Protein AF-A0A261BCY6-F1 (afdb_monomer_lite)

Radius of gyration: 17.88 Å; chains: 1; bounding box: 41×30×46 Å

Foldseek 3Di:
DEEFDEADDVVRDPVRGCLVVLQVCVVVVHADAYEYQYPVCPVVCPVRGPHYHNDDDDPVVVVVVCVVVVDPDYDDDDPVVVVCCVPPVSVVVVCVVVVDDDPDDDDDD

InterPro domains:
  IPR016185 Pre-ATP-grasp domain superfamily [SSF52440] (1-88)
  IPR058047 Carbamoyl phosphate synthase, preATP-grasp domain [PF25596] (1-79)

Structure (mmCIF, N/CA/C/O backbone):
data_AF-A0A261BCY6-F1
#
_entry.id   AF-A0A261BCY6-F1
#
loop_
_atom_site.group_PDB
_atom_site.id
_atom_site.type_symbol
_atom_site.label_atom_id
_atom_site.label_alt_id
_atom_site.label_comp_id
_atom_site.label_asym_id
_atom_site.label_entity_id
_atom_site.label_seq_id
_atom_site.pdbx_PDB_ins_code
_atom_site.Cartn_x
_atom_site.Cartn_y
_atom_site.Cartn_z
_atom_site.occupancy
_atom_site.B_iso_or_equiv
_atom_site.auth_seq_id
_atom_site.auth_comp_id
_atom_site.auth_asym_id
_atom_site.auth_atom_id
_atom_site.pdbx_PDB_model_num
ATOM 1 N N . MET A 1 1 ? -3.931 -6.669 6.368 1.00 94.81 1 MET A N 1
ATOM 2 C CA . MET A 1 1 ? -3.881 -5.192 6.465 1.00 94.81 1 MET A CA 1
ATOM 3 C C . MET A 1 1 ? -3.931 -4.589 5.069 1.00 94.81 1 MET A C 1
ATOM 5 O O . MET A 1 1 ? -3.271 -5.116 4.180 1.00 94.81 1 MET A O 1
ATOM 9 N N . VAL A 1 2 ? -4.707 -3.527 4.871 1.00 94.69 2 VAL A N 1
ATOM 10 C CA . VAL A 1 2 ? -4.884 -2.809 3.601 1.00 94.69 2 VAL A CA 1
ATOM 11 C C . VAL A 1 2 ? -4.509 -1.343 3.822 1.00 94.69 2 VAL A C 1
ATOM 13 O O . VAL A 1 2 ? -5.003 -0.699 4.746 1.00 94.69 2 VAL A O 1
ATOM 16 N N . LEU A 1 3 ? -3.617 -0.816 2.985 1.00 93.50 3 LEU A N 1
ATOM 17 C CA . LEU A 1 3 ? -3.266 0.604 2.973 1.00 93.50 3 LEU A CA 1
ATOM 18 C C . LEU A 1 3 ? -4.085 1.285 1.880 1.00 93.50 3 LEU A C 1
ATOM 20 O O . LEU A 1 3 ? -4.030 0.854 0.729 1.00 93.50 3 LEU A O 1
ATOM 24 N N . ARG A 1 4 ? -4.850 2.322 2.225 1.00 90.50 4 ARG A N 1
ATOM 25 C CA . ARG A 1 4 ? -5.679 3.036 1.246 1.00 90.50 4 ARG A CA 1
ATOM 26 C C . ARG A 1 4 ? -4.931 4.177 0.577 1.00 90.50 4 ARG A C 1
ATOM 28 O O . ARG A 1 4 ? -3.874 4.609 1.034 1.00 90.50 4 ARG A O 1
ATOM 35 N N . SER A 1 5 ? -5.497 4.680 -0.515 1.00 84.94 5 SER A N 1
ATOM 36 C CA . SER A 1 5 ? -5.058 5.940 -1.098 1.00 84.94 5 SER A CA 1
ATOM 37 C C . SER A 1 5 ? -5.165 7.062 -0.067 1.00 84.94 5 SER A C 1
ATOM 39 O O . SER A 1 5 ? -6.113 7.133 0.718 1.00 84.94 5 SER A O 1
ATOM 41 N N . GLY A 1 6 ? -4.162 7.937 -0.054 1.00 86.00 6 GLY A N 1
ATOM 42 C CA . GLY A 1 6 ? -4.211 9.145 0.758 1.00 86.00 6 GLY A CA 1
ATOM 43 C C . GLY A 1 6 ? -5.170 10.189 0.184 1.00 86.00 6 GLY A C 1
ATOM 44 O O . GLY A 1 6 ? -6.059 9.883 -0.604 1.00 86.00 6 GLY A O 1
ATOM 45 N N . VAL A 1 7 ? -4.966 11.450 0.565 1.00 88.00 7 VAL A N 1
ATOM 46 C CA . VAL A 1 7 ? -5.757 12.584 0.055 1.00 88.00 7 VAL A CA 1
ATOM 47 C C . VAL A 1 7 ? -5.706 12.654 -1.474 1.00 88.00 7 VAL A C 1
ATOM 49 O O . VAL A 1 7 ? -4.621 12.538 -2.061 1.00 88.00 7 VAL A O 1
ATOM 52 N N . TYR A 1 8 ? -6.864 12.896 -2.090 1.00 90.56 8 TYR A N 1
ATOM 53 C CA . TYR A 1 8 ? -7.011 12.988 -3.538 1.00 90.56 8 TYR A CA 1
ATOM 54 C C . TYR A 1 8 ? -6.186 14.121 -4.151 1.00 90.56 8 TYR A C 1
ATOM 56 O O . TYR A 1 8 ? -6.041 15.206 -3.584 1.00 90.56 8 TYR A O 1
ATOM 64 N N . ARG A 1 9 ? -5.634 13.856 -5.338 1.00 91.69 9 ARG A N 1
ATOM 65 C CA . ARG A 1 9 ? -4.848 14.795 -6.150 1.00 91.69 9 ARG A CA 1
ATOM 66 C C . ARG A 1 9 ? -5.077 14.516 -7.633 1.00 91.69 9 ARG A C 1
ATOM 68 O O . ARG A 1 9 ? -5.569 13.458 -8.009 1.00 91.69 9 ARG A O 1
ATOM 75 N N . ILE A 1 10 ? -4.682 15.443 -8.503 1.00 93.06 10 ILE A N 1
ATOM 76 C CA . ILE A 1 10 ? -4.698 15.194 -9.953 1.00 93.06 10 ILE A CA 1
ATOM 77 C C . ILE A 1 10 ? -3.845 13.950 -10.251 1.00 93.06 10 ILE A C 1
ATOM 79 O O . ILE A 1 10 ? -2.671 13.904 -9.886 1.00 93.06 10 ILE A O 1
ATOM 83 N N . GLY A 1 11 ? -4.452 12.947 -10.892 1.00 91.88 11 GLY A N 1
ATOM 84 C CA . GLY A 1 11 ? -3.835 11.641 -11.155 1.00 91.88 11 GLY A CA 1
ATOM 85 C C . GLY A 1 11 ? -3.977 10.606 -10.029 1.00 91.88 11 GLY A C 1
ATOM 86 O O . GLY A 1 11 ? -3.442 9.510 -10.167 1.00 91.88 11 GLY A O 1
ATOM 87 N N . SER A 1 12 ? -4.669 10.932 -8.931 1.00 90.56 12 SER A N 1
ATOM 88 C CA . SER A 1 12 ? -5.044 9.989 -7.873 1.00 90.56 12 SER A CA 1
ATOM 89 C C . SER A 1 12 ? -6.348 10.402 -7.184 1.00 90.56 12 SER A C 1
ATOM 91 O O . SER A 1 12 ? -6.343 11.260 -6.299 1.00 90.56 12 SER A O 1
ATOM 93 N N . SER A 1 13 ? -7.469 9.805 -7.591 1.00 90.31 13 SER A N 1
ATOM 94 C CA . SER A 1 13 ? -8.801 10.090 -7.042 1.00 90.31 13 SER A CA 1
ATOM 95 C C . SER A 1 13 ? -9.552 8.801 -6.657 1.00 90.31 13 SER A C 1
ATOM 97 O O . SER A 1 13 ? -8.935 7.822 -6.228 1.00 90.31 13 SER A O 1
ATOM 99 N N . VAL A 1 14 ? -10.882 8.819 -6.764 1.00 87.12 14 VAL A N 1
ATOM 100 C CA . VAL A 1 14 ? -11.827 7.770 -6.343 1.00 87.12 14 VAL A CA 1
ATOM 101 C C . VAL A 1 14 ? -11.558 6.401 -6.972 1.00 87.12 14 VAL A C 1
ATOM 103 O O . VAL A 1 14 ? -11.943 5.372 -6.426 1.00 87.12 14 VAL A O 1
ATOM 106 N N . GLU A 1 15 ? -10.866 6.352 -8.110 1.00 88.75 15 GLU A N 1
ATOM 107 C CA . GLU A 1 15 ? -10.468 5.108 -8.767 1.00 88.75 15 GLU A CA 1
ATOM 108 C C . GLU A 1 15 ? -9.533 4.241 -7.909 1.0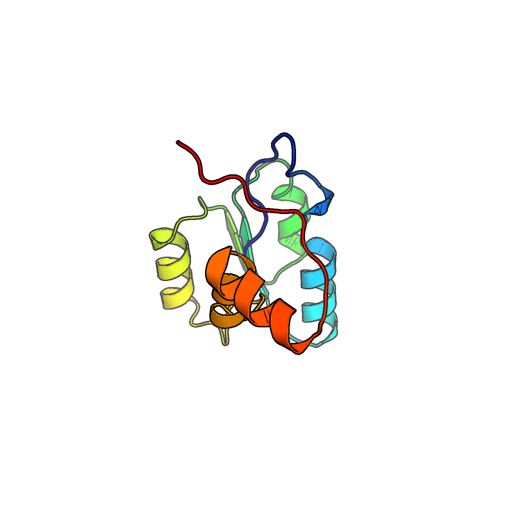0 88.75 15 GLU A C 1
ATOM 110 O O . GLU A 1 15 ? -9.475 3.026 -8.109 1.00 88.75 15 GLU A O 1
ATOM 115 N N . PHE A 1 16 ? -8.838 4.845 -6.938 1.00 86.94 16 PHE A N 1
ATOM 116 C CA . PHE A 1 16 ? -7.937 4.156 -6.015 1.00 86.94 16 PHE A CA 1
ATOM 117 C C . PHE A 1 16 ? -8.592 3.768 -4.686 1.00 86.94 16 PHE A C 1
ATOM 119 O O . PHE A 1 16 ? -7.926 3.181 -3.829 1.00 86.94 16 PHE A O 1
ATOM 126 N N . ASP A 1 17 ? -9.888 4.033 -4.506 1.00 83.50 17 ASP A N 1
ATOM 127 C CA . ASP A 1 17 ? -10.583 3.607 -3.299 1.00 83.50 17 ASP A CA 1
ATOM 128 C C . ASP A 1 17 ? -10.727 2.083 -3.241 1.00 83.50 17 ASP A C 1
ATOM 130 O O . ASP A 1 17 ? -11.326 1.425 -4.096 1.00 83.50 17 ASP A O 1
ATOM 134 N N . CYS A 1 18 ? -10.186 1.498 -2.173 1.00 82.25 18 CYS A N 1
ATOM 135 C CA . CYS A 1 18 ? -10.084 0.050 -2.005 1.00 82.25 18 CYS A CA 1
ATOM 136 C C . CYS A 1 18 ? -11.350 -0.606 -1.427 1.00 82.25 18 CYS A C 1
ATOM 138 O O . CYS A 1 18 ? -11.284 -1.743 -0.967 1.00 82.25 18 CYS A O 1
ATOM 140 N N . VAL A 1 19 ? -12.505 0.065 -1.470 1.00 85.69 19 VAL A N 1
ATOM 141 C CA . VAL A 1 19 ? -13.776 -0.428 -0.905 1.00 85.69 19 VAL A CA 1
ATOM 142 C C . VAL A 1 19 ? -14.119 -1.841 -1.391 1.00 85.69 19 VAL A C 1
ATOM 144 O O . VAL A 1 19 ? -14.464 -2.713 -0.597 1.00 85.69 19 VAL A O 1
ATOM 147 N N . ARG A 1 20 ? -13.982 -2.096 -2.698 1.00 89.19 20 ARG A N 1
ATOM 148 C CA . ARG A 1 20 ? -14.255 -3.422 -3.279 1.00 89.19 20 ARG A CA 1
ATOM 149 C C . ARG A 1 20 ? -13.294 -4.497 -2.774 1.00 89.19 20 ARG A C 1
ATOM 151 O O . ARG A 1 20 ? -13.725 -5.612 -2.532 1.00 89.19 20 ARG A O 1
ATOM 158 N N . CYS A 1 21 ? -12.021 -4.153 -2.589 1.00 91.19 21 CYS A N 1
ATOM 159 C CA . CYS A 1 21 ? -11.016 -5.078 -2.067 1.00 91.19 21 CYS A CA 1
ATOM 160 C C . CYS A 1 21 ? -11.354 -5.509 -0.635 1.00 91.19 21 CYS A C 1
ATOM 162 O O . CYS A 1 21 ? -11.325 -6.695 -0.329 1.00 91.19 21 CYS A O 1
ATOM 164 N N . ILE A 1 22 ? -11.733 -4.555 0.220 1.00 91.88 22 ILE A N 1
ATOM 165 C CA . ILE A 1 22 ? -12.091 -4.834 1.616 1.00 91.88 22 ILE A CA 1
ATOM 166 C C . ILE A 1 22 ? -13.321 -5.750 1.687 1.00 91.88 22 ILE A C 1
ATOM 168 O O . ILE A 1 22 ? -13.282 -6.753 2.390 1.00 91.88 22 ILE A O 1
ATOM 172 N N . ARG A 1 23 ? -14.364 -5.463 0.895 1.00 91.62 23 ARG A N 1
ATOM 173 C CA . ARG A 1 23 ? -15.564 -6.314 0.814 1.00 91.62 23 ARG A CA 1
ATOM 174 C C . ARG A 1 23 ? -15.263 -7.735 0.344 1.00 91.62 23 ARG A C 1
ATOM 176 O O . ARG A 1 23 ? -15.851 -8.676 0.856 1.00 91.62 23 ARG A O 1
ATOM 183 N N . GLU A 1 24 ? -14.361 -7.891 -0.619 1.00 94.56 24 GLU A N 1
ATOM 184 C CA . GLU A 1 24 ? -13.991 -9.217 -1.119 1.00 94.56 24 GLU A CA 1
ATOM 185 C C . GLU A 1 24 ? -13.196 -10.011 -0.075 1.00 94.56 24 GLU A C 1
ATOM 187 O O . GLU A 1 24 ? -13.411 -11.205 0.109 1.00 94.56 24 GLU A O 1
ATOM 192 N N . LEU A 1 25 ? -12.299 -9.343 0.657 1.00 94.19 25 LEU A N 1
ATOM 193 C CA . LEU A 1 25 ? -11.574 -9.958 1.768 1.00 94.19 25 LEU A CA 1
ATOM 194 C C . LEU A 1 25 ? -12.537 -10.432 2.864 1.00 94.19 25 LEU A C 1
ATOM 196 O O . LEU A 1 25 ? -12.409 -11.569 3.318 1.00 94.19 25 LEU A O 1
ATOM 200 N N . ASP A 1 26 ? -13.517 -9.604 3.223 1.00 93.00 26 ASP A N 1
ATOM 201 C CA . ASP A 1 26 ? -14.571 -9.955 4.179 1.00 93.00 26 ASP A CA 1
ATOM 202 C C . ASP A 1 26 ? -15.419 -11.145 3.692 1.00 93.00 26 ASP A C 1
ATOM 204 O O . ASP A 1 26 ? -15.589 -12.129 4.411 1.00 93.00 26 ASP A O 1
ATOM 208 N N . ALA A 1 27 ? -15.838 -11.146 2.420 1.00 95.00 27 ALA A 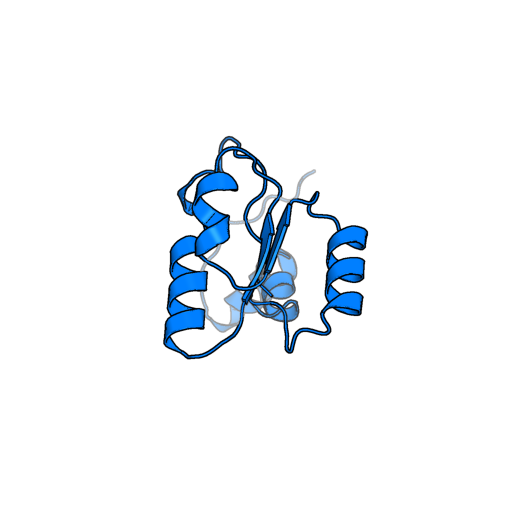N 1
ATOM 209 C CA . ALA A 1 27 ? -16.577 -12.259 1.812 1.00 95.00 27 ALA A CA 1
ATOM 210 C C . ALA A 1 27 ? -15.798 -13.592 1.824 1.00 95.00 27 ALA A C 1
ATOM 212 O O . ALA A 1 27 ? -16.396 -14.670 1.861 1.00 95.00 27 ALA A O 1
ATOM 213 N N . HIS A 1 28 ? -14.464 -13.532 1.828 1.00 95.75 28 HIS A N 1
ATOM 214 C CA . HIS A 1 28 ? -13.579 -14.689 1.977 1.00 95.75 28 HIS A CA 1
ATOM 215 C C . HIS A 1 28 ? -13.205 -15.011 3.437 1.00 95.75 28 HIS A C 1
ATOM 217 O O . HIS A 1 28 ? -12.383 -15.899 3.675 1.00 95.75 28 HIS A O 1
ATOM 223 N N . GLY A 1 29 ? -13.808 -14.330 4.416 1.00 94.94 29 GLY A N 1
ATOM 224 C CA . GLY A 1 29 ? -13.609 -14.569 5.846 1.00 94.94 29 GLY A CA 1
ATOM 225 C C . GLY A 1 29 ? -12.305 -13.995 6.405 1.00 94.94 29 GLY A C 1
ATOM 226 O O . GLY A 1 29 ? -11.830 -14.454 7.447 1.00 94.94 29 GLY A O 1
ATOM 227 N N . TYR A 1 30 ? -11.688 -13.027 5.722 1.00 95.25 30 TYR A N 1
ATOM 228 C CA . TYR A 1 30 ? -10.507 -12.338 6.229 1.00 95.25 30 TYR A CA 1
ATOM 229 C C . TYR A 1 30 ? -10.898 -11.119 7.049 1.00 95.25 30 TYR A C 1
ATOM 231 O O . TYR A 1 30 ? -11.506 -10.187 6.532 1.00 95.25 30 TYR A O 1
ATOM 239 N N . SER A 1 31 ? -10.410 -11.064 8.288 1.00 93.88 31 SER A N 1
ATOM 240 C CA . SER A 1 31 ? -10.461 -9.826 9.056 1.00 93.88 31 SER A CA 1
ATOM 241 C C . SER A 1 31 ? -9.508 -8.775 8.474 1.00 93.88 31 SER A C 1
ATOM 243 O O . SER A 1 31 ? -8.346 -9.060 8.140 1.00 93.88 31 SER A O 1
ATOM 245 N N . THR A 1 32 ? -9.998 -7.546 8.339 1.00 94.38 32 THR A N 1
ATOM 246 C CA . THR A 1 32 ? -9.306 -6.444 7.677 1.00 94.38 32 THR A CA 1
ATOM 247 C C . THR A 1 32 ? -8.943 -5.322 8.649 1.00 94.38 32 THR A C 1
ATOM 249 O O . THR A 1 32 ? -9.748 -4.817 9.424 1.00 94.38 32 THR A O 1
ATOM 252 N N . ILE A 1 33 ? -7.681 -4.898 8.560 1.00 95.31 33 ILE A N 1
ATOM 253 C CA . ILE A 1 33 ? -7.158 -3.695 9.214 1.00 95.31 33 ILE A CA 1
ATOM 254 C C . ILE A 1 33 ? -6.875 -2.688 8.111 1.00 95.31 33 ILE A C 1
ATOM 256 O O . ILE A 1 33 ? -6.057 -2.982 7.231 1.00 95.31 33 ILE A O 1
ATOM 260 N N . THR A 1 34 ? -7.520 -1.530 8.162 1.00 93.75 34 THR A N 1
ATOM 261 C CA . THR A 1 34 ? -7.422 -0.481 7.147 1.00 93.75 34 THR A CA 1
ATOM 262 C C . THR A 1 34 ? -6.720 0.746 7.714 1.00 93.75 34 THR A C 1
ATOM 264 O O . THR A 1 34 ? -7.092 1.242 8.773 1.00 93.75 34 THR A O 1
ATOM 267 N N . VAL A 1 35 ? -5.724 1.265 6.991 1.00 93.31 35 VAL A N 1
ATOM 268 C CA . VAL A 1 35 ? -5.077 2.551 7.303 1.00 93.31 35 VAL A CA 1
ATOM 269 C C . VAL A 1 35 ? -5.440 3.562 6.220 1.00 93.31 35 VAL A C 1
ATOM 271 O O . VAL A 1 35 ? -5.185 3.317 5.036 1.00 93.31 35 VAL A O 1
ATOM 274 N N . ILE A 1 36 ? -6.028 4.691 6.614 1.00 91.50 36 ILE A N 1
ATOM 275 C CA . ILE A 1 36 ? -6.505 5.740 5.705 1.00 91.50 36 ILE A CA 1
ATOM 276 C C . ILE A 1 36 ? -6.191 7.127 6.274 1.00 91.50 36 ILE A C 1
ATOM 278 O O . ILE A 1 36 ? -6.213 7.326 7.482 1.00 91.50 36 ILE A O 1
ATOM 282 N N . CYS A 1 37 ? -5.893 8.098 5.407 1.00 90.62 37 CYS A N 1
ATOM 283 C CA . CYS A 1 37 ? -5.636 9.485 5.818 1.00 90.62 37 CYS A CA 1
ATOM 284 C C . CYS A 1 37 ? -6.490 10.526 5.081 1.00 90.62 37 CYS A C 1
ATOM 286 O O . CYS A 1 37 ? -6.240 11.723 5.214 1.00 90.62 37 CYS A O 1
ATOM 288 N N . ASN A 1 38 ? -7.467 10.085 4.283 1.00 88.94 38 ASN A N 1
ATOM 289 C CA . ASN A 1 38 ? -8.376 10.968 3.565 1.00 88.94 38 ASN A CA 1
ATOM 290 C C . ASN A 1 38 ? -9.681 11.165 4.367 1.00 88.94 38 ASN A C 1
ATOM 292 O O . ASN A 1 38 ? -10.466 10.222 4.477 1.00 88.94 38 ASN A O 1
ATOM 296 N N . PRO A 1 39 ? -9.937 12.360 4.932 1.00 84.44 39 PRO A N 1
ATOM 297 C CA . PRO A 1 39 ? -11.160 12.618 5.690 1.00 84.44 39 PRO A CA 1
ATOM 298 C C . PRO A 1 39 ? -12.426 12.589 4.824 1.00 84.44 39 PRO A C 1
ATOM 300 O O . PRO A 1 39 ? -13.512 12.418 5.360 1.00 84.44 39 PRO A O 1
ATOM 303 N N . GLU A 1 40 ? -12.323 12.737 3.500 1.00 81.31 40 GLU A N 1
ATOM 304 C CA . GLU A 1 40 ? -13.498 12.720 2.616 1.00 81.31 40 GLU A CA 1
ATOM 305 C C . GLU A 1 40 ? -14.129 11.325 2.491 1.00 81.31 40 GLU A C 1
ATOM 307 O O . GLU A 1 40 ? -15.314 11.210 2.196 1.00 81.31 40 GLU A O 1
ATOM 312 N N . THR A 1 41 ? -13.350 10.269 2.743 1.00 75.88 41 THR A N 1
ATOM 313 C CA . THR A 1 41 ? -13.777 8.864 2.614 1.00 75.88 41 THR A CA 1
ATOM 314 C C . THR A 1 41 ? -13.838 8.115 3.936 1.00 75.88 41 THR A C 1
ATOM 316 O O . THR A 1 41 ? -14.568 7.131 4.037 1.00 75.88 41 THR A O 1
ATOM 319 N N . VAL A 1 42 ? -13.149 8.600 4.977 1.00 70.31 42 VAL A N 1
ATOM 320 C CA . VAL A 1 42 ? -13.080 7.913 6.277 1.00 70.31 42 VAL A CA 1
ATOM 321 C C . VAL A 1 42 ? -14.461 7.628 6.875 1.00 70.31 42 VAL A C 1
ATOM 323 O O . VAL A 1 42 ? -14.683 6.562 7.441 1.00 70.31 42 VAL A O 1
ATOM 326 N N . PHE A 1 43 ? -15.415 8.548 6.716 1.00 61.91 43 PHE A N 1
ATOM 327 C CA . PHE A 1 43 ? -16.733 8.440 7.343 1.00 61.91 43 PHE A CA 1
ATOM 328 C C . PHE A 1 43 ? -17.583 7.300 6.777 1.00 61.91 43 PHE A C 1
ATOM 330 O O . PHE A 1 43 ? -18.407 6.751 7.498 1.00 61.91 43 PHE A O 1
ATOM 337 N N . THR A 1 44 ? -17.368 6.913 5.519 1.00 62.75 44 THR A N 1
ATOM 338 C CA . THR A 1 44 ? -18.061 5.772 4.901 1.00 62.75 44 THR A CA 1
ATOM 339 C C . THR A 1 44 ? -17.375 4.434 5.163 1.00 62.75 44 THR A C 1
ATOM 341 O O . THR A 1 44 ? -17.922 3.393 4.813 1.00 62.75 44 THR A O 1
ATOM 344 N N . ASP A 1 45 ? -16.181 4.450 5.760 1.00 70.75 45 ASP A N 1
ATOM 345 C CA . ASP A 1 45 ? -15.320 3.273 5.873 1.00 70.75 45 ASP A CA 1
ATOM 346 C C . ASP A 1 45 ? -15.339 2.611 7.256 1.00 70.75 45 ASP A C 1
ATOM 348 O O . ASP A 1 45 ? -14.875 1.478 7.377 1.00 70.75 45 ASP A O 1
ATOM 352 N N . TYR A 1 46 ? -15.880 3.269 8.288 1.00 74.38 46 TYR A N 1
ATOM 353 C CA . TYR A 1 46 ? -15.934 2.707 9.645 1.00 74.38 46 TYR A CA 1
ATOM 354 C C . TYR A 1 46 ? -16.689 1.375 9.712 1.00 74.38 46 TYR A C 1
ATOM 356 O O . TYR A 1 46 ? -16.243 0.468 10.404 1.00 74.38 46 TYR A O 1
ATOM 364 N N . ASP A 1 47 ? -17.772 1.236 8.947 1.00 82.50 47 ASP A N 1
ATOM 365 C CA . ASP A 1 47 ? -18.589 0.015 8.926 1.00 82.50 47 ASP A CA 1
ATOM 366 C C . ASP A 1 47 ? -18.053 -1.051 7.954 1.00 82.50 47 ASP A C 1
ATOM 368 O O . ASP A 1 47 ? -18.656 -2.108 7.786 1.00 82.50 47 ASP A O 1
ATOM 372 N N . MET A 1 48 ? -16.947 -0.768 7.259 1.00 82.81 48 MET A N 1
ATOM 373 C CA . MET A 1 48 ? -16.481 -1.578 6.130 1.00 82.81 48 MET A CA 1
ATOM 374 C C . MET A 1 48 ? -15.321 -2.502 6.492 1.00 82.81 48 MET A C 1
ATOM 376 O O . MET A 1 48 ? -15.056 -3.441 5.749 1.00 82.81 48 MET A O 1
ATOM 380 N N . CYS A 1 49 ? -14.608 -2.239 7.586 1.00 88.12 49 CYS A N 1
ATOM 381 C CA . CYS A 1 49 ? -13.482 -3.052 8.044 1.00 88.12 49 CYS A CA 1
ATOM 382 C C . CYS A 1 49 ? -13.520 -3.246 9.559 1.00 88.12 49 CYS A C 1
ATOM 384 O O . CYS A 1 49 ? -14.011 -2.381 10.277 1.00 88.12 49 CYS A O 1
ATOM 386 N N . ASP A 1 50 ? -12.920 -4.329 10.056 1.00 92.25 50 ASP A N 1
ATOM 387 C CA . ASP A 1 50 ? -12.922 -4.634 11.494 1.00 92.25 50 ASP A CA 1
ATOM 388 C C . ASP A 1 50 ? -12.150 -3.604 12.320 1.00 92.25 50 ASP A C 1
ATOM 390 O O . ASP A 1 50 ? -12.473 -3.338 13.478 1.00 92.25 50 ASP A O 1
ATOM 394 N N . ARG A 1 51 ? -11.075 -3.056 11.742 1.00 93.19 51 ARG A N 1
ATOM 395 C CA . ARG A 1 51 ? -10.216 -2.067 12.397 1.00 93.19 51 ARG A CA 1
ATOM 396 C C . ARG A 1 51 ? -9.825 -0.974 11.424 1.00 93.19 51 ARG A C 1
ATOM 398 O O . ARG A 1 51 ? -9.234 -1.252 10.380 1.00 93.19 51 ARG A O 1
ATOM 405 N N . LEU A 1 52 ? -10.080 0.273 11.808 1.00 93.12 52 LEU A N 1
ATOM 406 C CA . LEU A 1 52 ? -9.741 1.455 11.023 1.00 93.12 52 LEU A CA 1
ATOM 407 C C . LEU A 1 52 ? -8.772 2.354 11.795 1.00 93.12 52 LEU A C 1
ATOM 409 O O . LEU A 1 52 ? -9.068 2.803 12.899 1.00 93.12 52 LEU A O 1
ATOM 413 N N . TYR A 1 53 ? -7.630 2.655 11.179 1.00 93.94 53 TYR A N 1
ATOM 414 C CA . TYR A 1 53 ? -6.658 3.634 11.659 1.00 93.94 53 TYR A CA 1
ATOM 415 C C . TYR A 1 53 ? -6.705 4.872 10.768 1.00 93.94 53 TYR A C 1
ATOM 417 O O . TYR A 1 53 ? -6.287 4.828 9.606 1.00 93.94 53 TYR A O 1
ATOM 425 N N . PHE A 1 54 ? -7.204 5.978 11.322 1.00 93.38 54 PHE A N 1
ATOM 426 C CA . PHE A 1 54 ? -7.209 7.271 10.645 1.00 93.38 54 PHE A CA 1
ATOM 427 C C . PHE A 1 54 ? -5.913 8.031 10.933 1.00 93.38 54 PHE A C 1
ATOM 429 O O . PHE A 1 54 ? -5.844 8.871 11.825 1.00 93.38 54 PHE A O 1
ATOM 436 N N . GLU A 1 55 ? -4.860 7.689 10.198 1.00 91.81 55 GLU A N 1
ATOM 437 C CA . GLU A 1 55 ? -3.496 8.135 10.471 1.00 91.81 55 GLU A CA 1
ATOM 438 C C . GLU A 1 55 ? -2.741 8.445 9.179 1.00 91.81 55 GLU A C 1
ATOM 440 O O . GLU A 1 55 ? -2.991 7.858 8.124 1.00 91.81 55 GLU A O 1
ATOM 445 N N . LYS A 1 56 ? -1.748 9.341 9.246 1.00 89.75 56 LYS A N 1
ATOM 446 C CA . LYS A 1 56 ? -0.907 9.659 8.082 1.00 89.75 56 LYS A CA 1
ATOM 447 C C . LYS A 1 56 ? -0.152 8.414 7.610 1.00 89.75 56 LYS A C 1
ATOM 449 O O . LYS A 1 56 ? 0.657 7.855 8.345 1.00 89.75 56 LYS A O 1
ATOM 454 N N . ILE A 1 57 ? -0.311 8.062 6.335 1.00 91.44 57 ILE A N 1
ATOM 455 C CA . ILE A 1 57 ? 0.437 6.962 5.717 1.00 91.44 57 ILE A CA 1
ATOM 456 C C . ILE A 1 57 ? 1.917 7.348 5.628 1.00 91.44 57 ILE A C 1
ATOM 458 O O . ILE A 1 57 ? 2.336 8.167 4.808 1.00 91.44 57 ILE A O 1
ATOM 462 N N . SER A 1 58 ? 2.709 6.768 6.521 1.00 94.81 58 SER A N 1
ATOM 463 C CA . SER A 1 58 ? 4.160 6.894 6.577 1.00 94.81 58 SER A CA 1
ATOM 464 C C . SER A 1 58 ? 4.759 5.551 6.974 1.00 94.81 58 SER A C 1
ATOM 466 O O . SER A 1 58 ? 4.083 4.745 7.614 1.00 94.81 58 SER A O 1
ATOM 468 N N . PHE A 1 59 ? 6.028 5.313 6.633 1.00 95.06 59 PHE A N 1
ATOM 469 C CA . PHE A 1 59 ? 6.703 4.069 7.011 1.00 95.06 59 PHE A CA 1
ATOM 470 C C . PHE A 1 59 ? 6.615 3.813 8.520 1.00 95.06 59 PHE A C 1
ATOM 472 O O . PHE A 1 59 ? 6.251 2.718 8.929 1.00 95.06 59 PHE A O 1
ATOM 479 N N . LYS A 1 60 ? 6.856 4.847 9.336 1.00 96.81 60 LYS A N 1
ATOM 480 C CA . LYS A 1 60 ? 6.752 4.764 10.795 1.00 96.81 60 LYS A CA 1
ATOM 481 C C . LYS A 1 60 ? 5.351 4.344 11.241 1.00 96.81 60 LYS A C 1
ATOM 483 O O . LYS A 1 60 ? 5.220 3.350 11.935 1.00 96.81 60 LYS A O 1
ATOM 488 N N . THR A 1 61 ? 4.323 5.073 10.817 1.00 95.56 61 THR A N 1
ATOM 489 C CA . THR A 1 61 ? 2.936 4.812 11.225 1.00 95.56 61 THR A CA 1
ATOM 490 C C . THR A 1 61 ? 2.488 3.407 10.833 1.00 95.56 61 THR A C 1
ATOM 492 O O . THR A 1 61 ? 1.914 2.686 11.640 1.00 95.56 61 THR A O 1
ATOM 495 N N . VAL A 1 62 ? 2.777 3.000 9.595 1.00 95.81 62 VAL A N 1
ATOM 496 C CA . VAL A 1 62 ? 2.424 1.666 9.097 1.00 95.81 62 VAL A CA 1
ATOM 497 C C . VAL A 1 62 ? 3.143 0.587 9.899 1.00 95.81 62 VAL A C 1
ATOM 499 O O . VAL A 1 62 ? 2.537 -0.425 10.238 1.00 95.81 62 VAL A O 1
ATOM 502 N N . LEU A 1 63 ? 4.416 0.810 10.229 1.00 96.81 63 LEU A N 1
ATOM 503 C CA . LEU A 1 63 ? 5.204 -0.117 11.027 1.00 96.81 63 LEU A CA 1
ATOM 504 C C . LEU A 1 63 ? 4.691 -0.199 12.471 1.00 96.81 63 LEU A C 1
ATOM 506 O O . LEU A 1 63 ? 4.615 -1.296 13.014 1.00 96.81 63 LEU A O 1
ATOM 510 N N . ASP A 1 64 ? 4.303 0.922 13.076 1.00 97.31 64 ASP A N 1
ATOM 511 C CA . ASP A 1 64 ? 3.729 0.963 14.424 1.00 97.31 64 ASP A CA 1
ATOM 512 C C . ASP A 1 64 ? 2.409 0.164 14.470 1.00 97.31 64 ASP A C 1
ATOM 514 O O . ASP A 1 64 ? 2.257 -0.728 15.305 1.00 97.31 64 ASP A O 1
ATOM 518 N N . VAL A 1 65 ? 1.497 0.387 13.511 1.00 96.88 65 VAL A N 1
ATOM 519 C CA . VAL A 1 65 ? 0.239 -0.380 13.388 1.00 96.88 65 VAL A CA 1
ATOM 520 C C . VAL A 1 65 ? 0.512 -1.864 13.141 1.00 96.88 65 VAL A C 1
ATOM 522 O O . VAL A 1 65 ? -0.108 -2.718 13.769 1.00 96.88 65 VAL A O 1
ATOM 525 N N . TYR A 1 66 ? 1.469 -2.189 12.267 1.00 97.25 66 TYR A N 1
ATOM 526 C CA . TYR A 1 66 ? 1.844 -3.573 11.981 1.00 97.25 66 TYR A CA 1
ATOM 527 C C . TYR A 1 66 ? 2.333 -4.300 13.239 1.00 97.25 66 TYR A C 1
ATOM 529 O O . TYR A 1 66 ? 1.963 -5.449 13.465 1.00 97.25 66 TYR A O 1
ATOM 537 N N . HIS A 1 67 ? 3.139 -3.642 1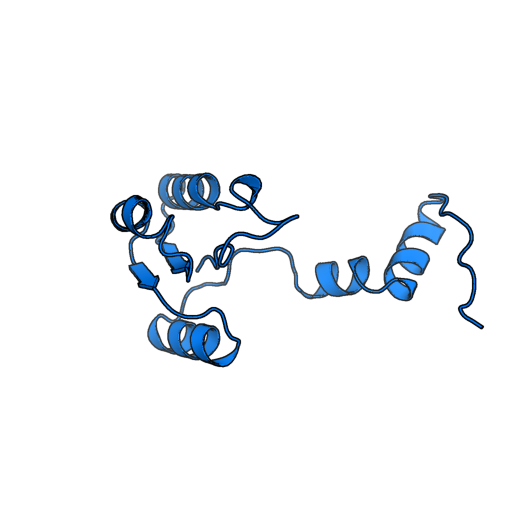4.077 1.00 97.25 67 HIS A N 1
ATOM 538 C CA . HIS A 1 67 ? 3.632 -4.248 15.312 1.00 97.25 67 HIS A CA 1
ATOM 539 C C . HIS A 1 67 ? 2.539 -4.436 16.367 1.00 97.25 67 HIS A C 1
ATOM 541 O O . HIS A 1 67 ? 2.596 -5.416 17.108 1.00 97.25 67 HIS A O 1
ATOM 547 N N . ILE A 1 68 ? 1.563 -3.528 16.435 1.00 97.06 68 ILE A N 1
ATOM 548 C CA . ILE A 1 68 ? 0.436 -3.623 17.373 1.00 97.06 68 ILE A CA 1
ATOM 549 C C . ILE A 1 68 ? -0.522 -4.743 16.957 1.00 97.06 68 ILE A C 1
ATOM 551 O O . ILE A 1 68 ? -0.891 -5.575 17.779 1.00 97.06 68 ILE A O 1
ATOM 555 N N . GLU A 1 69 ? -0.904 -4.778 15.682 1.00 97.44 69 GLU A N 1
ATOM 556 C CA . GLU A 1 69 ? -1.947 -5.681 15.185 1.00 97.44 69 GLU A CA 1
ATOM 557 C C . GLU A 1 69 ? -1.416 -7.046 14.726 1.00 97.44 69 GLU A C 1
ATOM 559 O O . GLU A 1 69 ? -2.196 -7.982 14.568 1.00 97.44 69 GLU A O 1
ATOM 564 N N . GLN A 1 70 ? -0.102 -7.172 14.491 1.00 97.06 70 GLN A N 1
ATOM 565 C CA . GLN A 1 70 ? 0.555 -8.393 13.997 1.00 97.06 70 GLN A CA 1
ATOM 566 C C . GLN A 1 70 ? -0.219 -9.062 12.839 1.00 97.06 70 GLN A C 1
ATOM 568 O O . GLN A 1 70 ? -0.543 -10.254 12.904 1.00 97.06 70 GLN A O 1
ATOM 573 N N . PRO A 1 71 ? -0.565 -8.322 11.764 1.00 96.81 71 PRO A N 1
ATOM 574 C CA . PRO A 1 71 ? -1.384 -8.874 10.699 1.00 96.81 71 PRO A CA 1
ATOM 575 C C . PRO A 1 71 ? -0.632 -9.993 9.975 1.00 96.81 71 PRO A C 1
ATOM 577 O O . PRO A 1 71 ? 0.578 -9.920 9.772 1.00 96.81 71 PRO A O 1
ATOM 580 N N . ARG A 1 72 ? -1.371 -10.985 9.461 1.00 95.69 72 ARG A N 1
ATOM 581 C CA . ARG A 1 72 ? -0.801 -12.059 8.622 1.00 95.69 72 ARG A CA 1
ATOM 582 C C . ARG A 1 72 ? 0.013 -11.521 7.437 1.00 95.69 72 ARG A C 1
ATOM 584 O O . ARG A 1 72 ? 0.952 -12.168 6.983 1.00 95.69 72 ARG A O 1
ATOM 591 N N . GLY A 1 73 ? -0.384 -10.369 6.907 1.00 94.38 73 GLY A N 1
ATOM 592 C CA . GLY A 1 73 ? 0.317 -9.693 5.830 1.00 94.38 73 GLY A CA 1
ATOM 593 C C . GLY A 1 73 ? -0.342 -8.378 5.430 1.00 94.38 73 GLY A C 1
ATOM 594 O O . GLY A 1 73 ? -1.440 -8.024 5.887 1.00 94.38 73 GLY A O 1
ATOM 595 N N . ILE A 1 74 ? 0.349 -7.661 4.549 1.00 94.81 74 ILE A N 1
ATOM 596 C CA . ILE A 1 74 ? -0.144 -6.450 3.894 1.00 94.81 74 ILE A CA 1
ATOM 597 C C . ILE A 1 74 ? -0.596 -6.834 2.488 1.00 94.81 74 ILE A C 1
ATOM 599 O O . ILE A 1 74 ? 0.146 -7.487 1.757 1.00 94.81 74 ILE A O 1
ATOM 603 N N . PHE A 1 75 ? -1.818 -6.460 2.125 1.00 94.44 75 PHE A N 1
ATOM 604 C CA . PHE A 1 75 ? -2.364 -6.743 0.805 1.00 94.44 75 PHE A CA 1
ATOM 605 C C . PHE A 1 75 ? -1.709 -5.842 -0.248 1.00 94.44 75 PHE A C 1
ATOM 607 O O . PHE A 1 75 ? -1.657 -4.624 -0.075 1.00 94.44 75 PHE A O 1
ATOM 614 N N . GLY A 1 76 ? -1.223 -6.434 -1.338 1.00 92.94 76 GLY A N 1
ATOM 615 C CA . GLY A 1 76 ? -0.578 -5.714 -2.430 1.00 92.94 76 GLY A CA 1
ATOM 616 C C . GLY A 1 76 ? 0.242 -6.630 -3.334 1.00 92.94 76 GLY A C 1
ATOM 617 O O . GLY A 1 76 ? 0.313 -7.842 -3.131 1.00 92.94 76 GLY A O 1
ATOM 618 N N . THR A 1 77 ? 0.872 -6.033 -4.342 1.00 94.25 77 THR A N 1
ATOM 619 C CA . THR A 1 77 ? 1.799 -6.736 -5.234 1.00 94.25 77 THR A CA 1
ATOM 620 C C . THR A 1 77 ? 3.126 -6.996 -4.521 1.00 94.25 77 THR A C 1
ATOM 622 O O . THR A 1 77 ? 3.564 -6.203 -3.687 1.00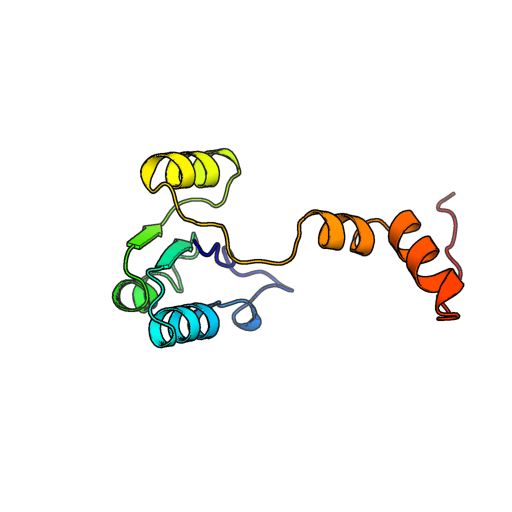 94.25 77 THR A O 1
ATOM 625 N N . SER A 1 78 ? 3.786 -8.103 -4.866 1.00 95.00 78 SER A N 1
ATOM 626 C CA . SER A 1 78 ? 5.122 -8.438 -4.364 1.00 95.00 78 SER A CA 1
ATOM 627 C C . SER A 1 78 ? 6.095 -7.255 -4.519 1.00 95.00 78 SER A C 1
ATOM 629 O O . SER A 1 78 ? 6.247 -6.750 -5.637 1.00 95.00 78 SER A O 1
ATOM 631 N N . PRO A 1 79 ? 6.819 -6.845 -3.456 1.00 93.81 79 PRO A N 1
ATOM 632 C CA . PRO A 1 79 ? 7.799 -5.759 -3.536 1.00 93.81 79 PRO A CA 1
ATOM 633 C C . PRO A 1 79 ? 8.876 -5.992 -4.599 1.00 93.81 79 PRO A C 1
ATOM 635 O O . PRO A 1 79 ? 9.321 -5.051 -5.251 1.00 93.81 79 PRO A O 1
ATOM 638 N N . GLY A 1 80 ? 9.271 -7.251 -4.812 1.00 95.81 80 GLY A N 1
ATOM 639 C CA . GLY A 1 80 ? 10.247 -7.606 -5.840 1.00 95.81 80 GLY A CA 1
ATOM 640 C C . GLY A 1 80 ? 9.712 -7.410 -7.257 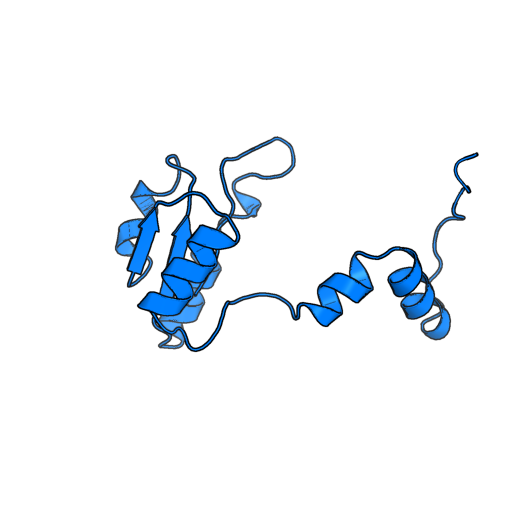1.00 95.81 80 GLY A C 1
ATOM 641 O O . GLY A 1 80 ? 10.459 -6.995 -8.140 1.00 95.81 80 GLY A O 1
ATOM 642 N N . ASP A 1 81 ? 8.429 -7.677 -7.501 1.00 96.06 81 ASP A N 1
ATOM 643 C CA . ASP A 1 81 ? 7.833 -7.452 -8.822 1.00 96.06 81 ASP A CA 1
ATOM 644 C C . ASP A 1 81 ? 7.598 -5.967 -9.090 1.00 96.06 81 ASP A C 1
ATOM 646 O O . ASP A 1 81 ? 7.856 -5.516 -10.206 1.00 96.06 81 ASP A O 1
ATOM 650 N N . ILE A 1 82 ? 7.213 -5.206 -8.060 1.00 96.44 82 ILE A N 1
ATOM 651 C CA . ILE A 1 82 ? 7.127 -3.741 -8.119 1.00 96.44 82 ILE A CA 1
ATOM 652 C C . ILE A 1 82 ? 8.496 -3.156 -8.493 1.00 96.44 82 ILE A C 1
ATOM 654 O O . ILE A 1 82 ? 8.611 -2.470 -9.504 1.00 96.44 82 ILE A O 1
ATOM 658 N N . ASP A 1 83 ? 9.557 -3.507 -7.761 1.00 96.38 83 ASP A N 1
ATOM 659 C CA . ASP A 1 83 ? 10.920 -3.024 -8.028 1.00 96.38 83 ASP A CA 1
ATOM 660 C C . ASP A 1 83 ? 11.409 -3.382 -9.445 1.00 96.38 83 ASP A C 1
ATOM 662 O O . ASP A 1 83 ? 12.036 -2.574 -10.133 1.00 96.38 83 ASP A O 1
ATOM 666 N N . ASN A 1 84 ? 11.085 -4.585 -9.928 1.00 96.19 84 ASN A N 1
ATOM 667 C CA . ASN A 1 84 ? 11.436 -5.000 -11.286 1.00 96.19 84 ASN A CA 1
ATOM 668 C C . ASN A 1 84 ? 10.666 -4.244 -12.380 1.00 96.19 84 ASN A C 1
ATOM 670 O O . ASN A 1 84 ? 11.182 -4.131 -13.495 1.00 96.19 84 ASN A O 1
ATOM 674 N N . ALA A 1 85 ? 9.444 -3.793 -12.097 1.00 95.81 85 ALA A N 1
ATOM 675 C CA . ALA A 1 85 ? 8.590 -3.091 -13.049 1.00 95.81 85 ALA A CA 1
ATOM 676 C C . ALA A 1 85 ? 8.832 -1.573 -13.058 1.00 95.81 85 ALA A C 1
ATOM 678 O O . ALA A 1 85 ? 8.813 -0.959 -14.125 1.00 95.81 85 ALA A O 1
ATOM 679 N N . GLU A 1 86 ? 9.081 -0.971 -11.895 1.00 95.50 86 GLU A N 1
ATOM 680 C CA . GLU A 1 86 ? 9.267 0.476 -11.750 1.00 95.50 86 GLU A CA 1
ATOM 681 C C . GLU A 1 86 ? 10.680 0.934 -12.136 1.00 95.50 86 GLU A C 1
ATOM 683 O O . GLU A 1 86 ? 10.855 2.022 -12.696 1.00 95.50 86 GLU A O 1
ATOM 688 N N . ASP A 1 87 ? 11.703 0.098 -11.917 1.00 95.00 87 ASP A N 1
ATOM 689 C CA . ASP A 1 87 ? 13.045 0.386 -12.414 1.00 95.00 87 ASP A CA 1
ATOM 690 C C . ASP A 1 87 ? 13.102 0.193 -13.934 1.00 95.00 87 ASP A C 1
ATOM 692 O O . ASP A 1 87 ? 12.992 -0.909 -14.478 1.00 95.00 87 ASP A O 1
ATOM 696 N N . ARG A 1 88 ? 13.355 1.295 -14.641 1.00 91.94 88 ARG A N 1
ATOM 697 C CA . ARG A 1 88 ? 13.397 1.324 -16.105 1.00 91.94 88 ARG A CA 1
ATOM 698 C C . ARG A 1 88 ? 14.389 0.324 -16.705 1.00 91.94 88 ARG A C 1
ATOM 700 O O . ARG A 1 88 ? 14.087 -0.269 -17.743 1.00 91.94 88 ARG A O 1
ATOM 707 N N . PHE A 1 89 ? 15.568 0.140 -16.113 1.00 92.31 89 PHE A N 1
ATOM 708 C CA . PHE A 1 89 ? 16.583 -0.776 -16.636 1.00 92.31 89 PHE A CA 1
ATOM 709 C C . PHE A 1 89 ? 16.204 -2.234 -16.371 1.00 92.31 89 PHE A C 1
ATOM 711 O O . PHE A 1 89 ? 16.330 -3.067 -17.277 1.00 92.31 89 PHE A O 1
ATOM 718 N N . LYS A 1 90 ? 15.705 -2.544 -15.167 1.00 94.38 90 LYS A N 1
ATOM 719 C CA . LYS A 1 90 ? 15.206 -3.884 -14.816 1.00 94.38 90 LYS A CA 1
ATOM 720 C C . LYS A 1 90 ? 14.023 -4.263 -15.707 1.00 94.38 90 LYS A C 1
ATOM 722 O O . LYS A 1 90 ? 14.041 -5.347 -16.297 1.00 94.38 90 LYS A O 1
ATOM 727 N N . PHE A 1 91 ? 13.082 -3.344 -15.910 1.00 95.44 91 PHE A N 1
ATOM 728 C CA . PHE A 1 91 ? 11.910 -3.560 -16.752 1.00 95.44 91 PHE A CA 1
ATOM 729 C C . PHE A 1 91 ? 12.286 -3.757 -18.224 1.00 95.44 91 PHE A C 1
ATOM 731 O O . PHE A 1 91 ? 11.874 -4.733 -18.849 1.00 95.44 91 PHE A O 1
ATOM 738 N N . THR A 1 92 ? 13.166 -2.908 -18.772 1.00 93.25 92 THR A N 1
ATOM 739 C CA . THR A 1 92 ? 13.686 -3.077 -20.144 1.00 93.25 92 THR A CA 1
ATOM 740 C C . THR A 1 92 ? 14.322 -4.457 -20.325 1.00 93.25 92 THR A C 1
ATOM 742 O O . THR A 1 92 ? 14.095 -5.136 -21.326 1.00 93.25 92 THR A O 1
ATOM 745 N N . ARG A 1 93 ? 15.114 -4.911 -19.344 1.00 93.38 93 ARG A N 1
ATOM 746 C CA . ARG A 1 93 ? 15.750 -6.234 -19.378 1.00 93.38 93 ARG A CA 1
ATOM 747 C C . ARG A 1 93 ? 14.723 -7.370 -19.342 1.00 93.38 93 ARG A C 1
ATOM 749 O O . ARG A 1 93 ? 14.940 -8.361 -20.033 1.00 93.38 93 ARG A O 1
ATOM 756 N N . ARG A 1 94 ? 13.618 -7.221 -18.600 1.00 94.00 94 ARG A N 1
ATOM 757 C CA . ARG A 1 94 ? 12.504 -8.190 -18.562 1.00 94.00 94 ARG A CA 1
ATOM 758 C C . ARG A 1 94 ? 11.778 -8.303 -19.909 1.00 94.00 94 ARG A C 1
ATOM 760 O O . ARG A 1 94 ? 11.383 -9.403 -20.275 1.00 94.00 94 ARG A O 1
ATOM 767 N N . LEU A 1 95 ? 11.644 -7.214 -20.671 1.00 95.06 95 LEU A N 1
ATOM 768 C CA . LEU A 1 95 ? 10.926 -7.232 -21.956 1.00 95.06 95 LEU A CA 1
ATOM 769 C C . LEU A 1 95 ? 11.726 -7.812 -23.131 1.00 95.06 95 LEU A C 1
ATOM 771 O O . LEU A 1 95 ? 11.134 -8.353 -24.064 1.00 95.06 95 LEU A O 1
ATOM 775 N N . LYS A 1 96 ? 13.064 -7.740 -23.091 1.00 92.38 96 LYS A N 1
ATOM 776 C CA . LYS A 1 96 ? 13.945 -8.273 -24.150 1.00 92.38 96 LYS A CA 1
ATOM 777 C C . LYS A 1 96 ? 13.667 -9.738 -24.526 1.00 92.38 96 LYS A C 1
ATOM 779 O O . LYS A 1 96 ? 13.445 -9.986 -25.710 1.00 92.38 96 LYS A O 1
ATOM 784 N N . PRO A 1 97 ? 13.663 -10.708 -23.588 1.00 96.75 97 PRO A N 1
ATOM 785 C CA . PRO A 1 97 ? 13.384 -12.105 -23.933 1.00 96.75 97 PRO A CA 1
ATOM 786 C C . PRO A 1 97 ? 11.954 -12.314 -24.448 1.00 96.75 97 PRO A C 1
ATOM 788 O O . PRO A 1 97 ? 11.725 -13.218 -25.246 1.00 96.75 97 PRO A O 1
ATOM 791 N N . LEU A 1 98 ? 11.011 -11.450 -24.055 1.00 96.94 98 LEU A N 1
ATOM 792 C CA . LEU A 1 98 ? 9.619 -11.481 -24.514 1.00 96.94 98 LEU A CA 1
ATOM 793 C C . LEU A 1 98 ? 9.432 -10.882 -25.917 1.00 96.94 98 LEU A C 1
ATOM 795 O O . LEU A 1 98 ? 8.327 -10.921 -26.447 1.00 96.94 98 LEU A O 1
ATOM 799 N N . LYS A 1 99 ? 10.492 -10.325 -26.524 1.00 95.75 99 LYS A N 1
ATOM 800 C CA . LYS A 1 99 ? 10.455 -9.644 -27.831 1.00 95.75 99 LYS A CA 1
ATOM 801 C C . LYS A 1 99 ? 9.426 -8.501 -27.890 1.00 95.75 99 LYS A C 1
ATOM 803 O O . LYS A 1 99 ? 8.920 -8.177 -28.961 1.00 95.75 99 LYS A O 1
ATOM 808 N N . ILE A 1 100 ? 9.142 -7.868 -26.750 1.00 95.88 100 ILE A N 1
ATOM 809 C CA . ILE A 1 100 ? 8.236 -6.717 -26.669 1.00 95.88 100 ILE A CA 1
ATOM 810 C C . ILE A 1 100 ? 9.029 -5.448 -26.984 1.00 95.88 100 ILE A C 1
ATOM 812 O O . ILE A 1 100 ? 10.021 -5.133 -26.323 1.00 95.88 100 ILE A O 1
ATOM 816 N N . SER A 1 101 ? 8.594 -4.712 -28.005 1.00 92.94 101 SER A N 1
ATOM 817 C CA . SER A 1 101 ? 9.223 -3.456 -28.412 1.00 92.94 101 SER A CA 1
ATOM 818 C C . SER A 1 101 ? 8.981 -2.338 -27.397 1.00 92.94 101 SER A C 1
ATOM 820 O O . SER A 1 101 ? 7.882 -2.210 -26.859 1.00 92.94 101 SER A O 1
ATOM 822 N N . GLN A 1 102 ? 9.978 -1.473 -27.206 1.00 91.44 102 GLN A N 1
ATOM 823 C CA . GLN A 1 102 ? 9.864 -0.245 -26.417 1.00 91.44 102 GLN A CA 1
ATOM 824 C C . GLN A 1 102 ? 10.352 0.967 -27.225 1.00 91.44 102 GLN A C 1
ATOM 826 O O . GLN A 1 102 ? 11.243 0.815 -28.067 1.00 91.44 102 GLN A O 1
ATOM 831 N N . PRO A 1 103 ? 9.817 2.176 -26.969 1.00 90.31 103 PRO A N 1
ATOM 832 C CA . PRO A 1 103 ? 10.342 3.396 -27.566 1.00 90.31 103 PRO A CA 1
ATOM 833 C C . PRO A 1 103 ? 11.808 3.619 -27.171 1.00 90.31 103 PRO A C 1
ATOM 835 O O . PRO A 1 103 ? 12.220 3.345 -26.042 1.00 90.31 103 PRO A O 1
ATOM 838 N N . GLN A 1 104 ? 12.596 4.145 -28.111 1.00 83.38 104 GLN A N 1
ATOM 839 C CA . GLN A 1 104 ? 14.016 4.432 -27.905 1.00 83.38 104 GLN A CA 1
ATOM 840 C C . GLN A 1 104 ? 14.198 5.431 -26.757 1.00 83.38 104 GLN A C 1
ATOM 842 O O . GLN A 1 104 ? 13.665 6.544 -26.773 1.00 83.38 104 GLN A O 1
ATOM 847 N N . LEU A 1 105 ? 14.984 5.038 -25.757 1.00 76.31 105 LEU A N 1
ATOM 848 C CA . LEU A 1 105 ? 15.288 5.893 -24.620 1.00 76.31 105 LEU A CA 1
ATOM 849 C C . LEU A 1 105 ? 16.288 6.973 -25.042 1.00 76.31 105 LEU A C 1
ATOM 851 O O . LEU A 1 105 ? 17.439 6.677 -25.359 1.00 76.31 105 LEU A O 1
ATOM 855 N N . LYS A 1 106 ? 15.883 8.247 -24.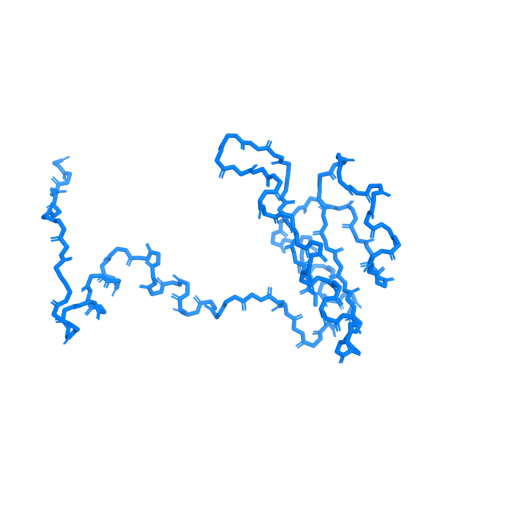990 1.00 72.81 106 LYS A N 1
ATOM 856 C CA . LYS A 1 106 ? 16.846 9.353 -25.049 1.00 72.81 106 LYS A CA 1
ATOM 857 C C . LYS A 1 106 ? 17.655 9.352 -23.751 1.00 72.81 106 LYS A C 1
ATOM 859 O O . LYS A 1 106 ? 17.080 9.502 -22.672 1.00 72.81 106 LYS A O 1
ATOM 864 N N . LYS A 1 107 ? 18.982 9.209 -23.840 1.00 59.69 107 LYS A N 1
ATOM 865 C CA . LYS A 1 107 ? 19.867 9.573 -22.724 1.00 59.69 107 LYS A CA 1
ATOM 866 C C . LYS A 1 107 ? 19.630 11.058 -22.439 1.00 59.69 107 LYS A C 1
ATOM 868 O O . LYS A 1 107 ? 19.766 11.870 -23.355 1.00 59.69 107 LYS A O 1
ATOM 873 N N . LYS A 1 108 ? 19.228 11.408 -21.213 1.00 60.12 108 LYS A N 1
ATOM 874 C CA . LYS A 1 108 ? 19.294 12.808 -20.774 1.00 60.12 108 LYS A CA 1
ATOM 875 C C . LYS A 1 108 ? 20.769 13.213 -20.878 1.00 60.12 108 LYS A C 1
ATOM 877 O O . LYS A 1 108 ? 21.615 12.504 -20.334 1.00 60.12 108 LYS A O 1
ATOM 882 N N . ARG A 1 109 ? 21.046 14.229 -21.699 1.00 45.50 109 ARG A N 1
ATOM 883 C CA . ARG A 1 109 ? 22.346 14.907 -21.730 1.00 45.50 109 ARG A CA 1
ATOM 884 C C . ARG A 1 109 ? 22.597 15.568 -20.385 1.00 45.50 109 ARG A C 1
ATOM 886 O O . ARG A 1 109 ? 21.590 16.007 -19.783 1.00 45.50 109 ARG A O 1
#

pLDDT: mean 90.01, std 9.19, range [45.5, 97.44]

Organism: Caenorhabditis remanei (NCBI:txid31234)

Sequence (109 aa):
MVLRSGVYRIGSSVEFDCVRCIRELDAHGYSTITVICNPETVFTDYDMCDRLYFEKISFKTVLDVYHIEQPRGIFGTSPGDIDNAEDRFKFTRRLKPLKISQPQLKKKR

Secondary structure (DSSP, 8-state):
-EEPP-S-BTTBSGGG-THHHHHHHHHTT---EEEE--HHHHHHHTTTSSEEEE----HHHHHHHHHHH--S---SS-HHHHHHHHSHHHHHHHHTTTT---PPPPPP-